Protein AF-A0A6J4FIB2-F1 (afdb_monomer)

Mean predicted aligned error: 15.85 Å

Sequence (136 aa):
MPYTTLPAAVLAVVLAAATTEQTTTPPDTAPPPTGRPMAETPDRQASYEREFYERQMQGRLAEWRTRIDGLA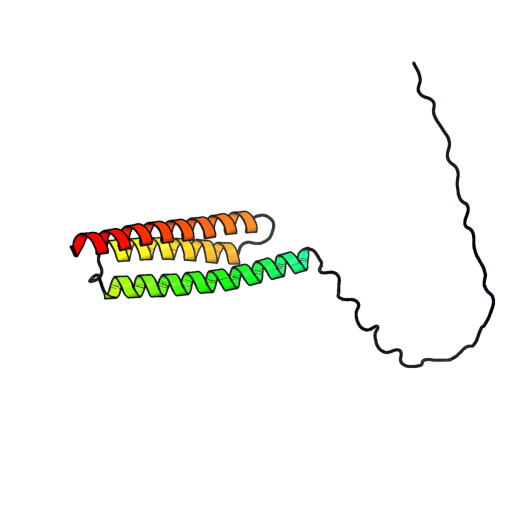ARAEGGEAAASLDRAWQTAKQNWEKLKQTVGPNYQTARTHTEAALDALRREWEQTARSETEDSR

Secondary structure (DSSP, 8-state):
-------------------------PPP-PPP---------HHHHHHHHHHHHHHHHHHHHHHHHHHHHHHHHHTTT-HHHHHHHHHHHHHHHHHHHHHH--GGGHHHHHHHHHHHHHHHHHHHHHHHHHHHHHT-

Foldseek 3Di:
DDDDDDDDDDDDDDDDDDDDDDDDDPDDDDDDPPDDPPPCDPVNVVVVVVVVVLVVLVVLLVVLVVVLVVCCVVVVNDPLSVVLVVLSVQLVVLSVVLVVDDDPCNVVSVVSSVVSSVVSVVSVVVVVVVVVVVVD

Radius of gyration: 31.3 Å; Cα contacts (8 Å, |Δi|>4): 46; chains: 1; bounding box: 78×52×80 Å

Structure (mmCIF, N/CA/C/O backbone):
data_AF-A0A6J4FIB2-F1
#
_entry.id   AF-A0A6J4FIB2-F1
#
loop_
_atom_site.group_PDB
_atom_site.id
_atom_site.type_symbol
_atom_site.label_atom_id
_atom_site.label_alt_id
_atom_site.label_comp_id
_atom_site.label_asym_id
_atom_site.label_entity_id
_atom_site.label_seq_id
_atom_site.pdbx_PDB_ins_code
_atom_site.Cartn_x
_atom_site.Cartn_y
_atom_site.Cartn_z
_atom_site.occupancy
_atom_site.B_iso_or_equiv
_atom_site.auth_seq_id
_atom_site.auth_comp_id
_atom_site.auth_asym_id
_atom_site.auth_atom_id
_atom_site.pdbx_PDB_model_num
ATOM 1 N N . MET A 1 1 ? 60.159 14.868 -23.712 1.00 40.47 1 MET A N 1
ATOM 2 C CA . MET A 1 1 ? 60.668 13.512 -23.993 1.00 40.47 1 MET A CA 1
ATOM 3 C C . MET A 1 1 ? 59.594 12.753 -24.758 1.00 40.47 1 MET A C 1
ATOM 5 O O . MET A 1 1 ? 58.443 12.836 -24.344 1.00 40.47 1 MET A O 1
ATOM 9 N N . PRO A 1 2 ? 59.941 12.142 -25.900 1.00 49.19 2 PRO A N 1
ATOM 10 C CA . PRO A 1 2 ? 59.000 11.544 -26.842 1.00 49.19 2 PRO A CA 1
ATOM 11 C C . PRO A 1 2 ? 58.693 10.093 -26.457 1.00 49.19 2 PRO A C 1
ATOM 13 O O . PRO A 1 2 ? 59.615 9.354 -26.124 1.00 49.19 2 PRO A O 1
ATOM 16 N N . TYR A 1 3 ? 57.431 9.669 -26.551 1.00 44.03 3 TYR A N 1
ATOM 17 C CA . TYR A 1 3 ? 57.126 8.246 -26.676 1.00 44.03 3 TYR A CA 1
ATOM 18 C C . TYR A 1 3 ? 56.616 7.950 -28.082 1.00 44.03 3 TYR A C 1
ATOM 20 O O . TYR A 1 3 ? 55.582 8.428 -28.537 1.00 44.03 3 TYR A O 1
ATOM 28 N N . THR A 1 4 ? 57.501 7.212 -28.735 1.00 47.25 4 THR A N 1
ATOM 29 C CA . THR A 1 4 ? 57.531 6.555 -30.028 1.00 47.25 4 THR A CA 1
ATOM 30 C C . THR A 1 4 ? 56.226 5.902 -30.480 1.00 47.25 4 THR A C 1
ATOM 32 O O . THR A 1 4 ? 55.459 5.335 -29.710 1.00 47.25 4 THR A O 1
ATOM 35 N N . THR A 1 5 ? 56.070 5.954 -31.795 1.00 48.78 5 THR A N 1
ATOM 36 C CA . THR A 1 5 ? 54.997 5.454 -32.650 1.00 48.78 5 THR A CA 1
ATOM 37 C C . THR A 1 5 ? 55.406 4.103 -33.286 1.00 48.78 5 THR A C 1
ATOM 39 O O . THR A 1 5 ? 56.567 3.965 -33.670 1.00 48.78 5 THR A O 1
ATOM 42 N N . LEU A 1 6 ? 54.416 3.201 -33.485 1.00 44.47 6 LEU A N 1
ATOM 43 C CA . LEU A 1 6 ? 54.321 2.021 -34.405 1.00 44.47 6 LEU A CA 1
ATOM 44 C C . LEU A 1 6 ? 55.032 0.687 -34.034 1.00 44.47 6 LEU A C 1
ATOM 46 O O . LEU A 1 6 ? 55.978 0.730 -33.253 1.00 44.47 6 LEU A O 1
ATOM 50 N N . PRO A 1 7 ? 54.645 -0.495 -34.610 1.00 49.44 7 PRO A N 1
ATOM 51 C CA . PRO A 1 7 ? 53.697 -0.759 -35.716 1.00 49.44 7 PRO A CA 1
ATOM 52 C C . PRO A 1 7 ? 52.663 -1.903 -35.508 1.00 49.44 7 PRO A C 1
ATOM 54 O O . PRO A 1 7 ? 52.670 -2.649 -34.534 1.00 49.44 7 PRO A O 1
ATOM 57 N N . ALA A 1 8 ? 51.786 -2.038 -36.509 1.00 50.75 8 ALA A N 1
ATOM 58 C CA . ALA A 1 8 ? 50.898 -3.166 -36.784 1.00 50.75 8 ALA A CA 1
ATOM 59 C C . ALA A 1 8 ? 51.636 -4.463 -37.194 1.00 50.75 8 ALA A C 1
ATOM 61 O O . ALA A 1 8 ? 52.624 -4.392 -37.919 1.00 50.75 8 ALA A O 1
ATOM 62 N N . ALA A 1 9 ? 51.089 -5.629 -36.824 1.00 43.38 9 ALA A N 1
ATOM 63 C CA . ALA A 1 9 ? 51.241 -6.934 -37.498 1.00 43.38 9 ALA A CA 1
ATOM 64 C C . ALA A 1 9 ? 50.201 -7.898 -36.877 1.00 43.38 9 ALA A C 1
ATOM 66 O O . ALA A 1 9 ? 50.238 -8.148 -35.679 1.00 43.38 9 ALA A O 1
ATOM 67 N N . VAL A 1 10 ? 49.080 -8.231 -37.525 1.00 39.75 10 VAL A N 1
ATOM 68 C CA . VAL A 1 10 ? 48.910 -9.204 -38.624 1.00 39.75 10 VAL A CA 1
ATOM 69 C C . VAL A 1 10 ? 49.296 -10.636 -38.216 1.00 39.75 10 VAL A C 1
ATOM 71 O O . VAL A 1 10 ? 50.463 -10.993 -38.197 1.00 39.75 10 VAL A O 1
ATOM 74 N N . LEU A 1 11 ? 48.242 -11.421 -37.950 1.00 42.38 11 LEU A N 1
ATOM 75 C CA . LEU A 1 11 ? 47.975 -12.788 -38.427 1.00 42.38 11 LEU A CA 1
ATOM 76 C C . LEU A 1 11 ? 49.019 -13.901 -38.194 1.00 42.38 11 LEU A C 1
ATOM 78 O O . LEU A 1 11 ? 50.071 -13.918 -38.820 1.00 42.38 11 LEU A O 1
ATOM 82 N N . ALA A 1 12 ? 48.606 -14.959 -37.487 1.00 43.00 12 ALA A N 1
ATOM 83 C CA . ALA A 1 12 ? 48.919 -16.334 -37.891 1.00 43.00 12 ALA A CA 1
ATOM 84 C C . ALA A 1 12 ? 47.897 -17.323 -37.307 1.00 43.00 12 ALA A C 1
ATOM 86 O O . ALA A 1 12 ? 47.901 -17.657 -36.125 1.00 43.00 12 ALA A O 1
ATOM 87 N N . VAL A 1 13 ? 47.008 -17.768 -38.192 1.00 46.06 13 VAL A N 1
ATOM 88 C CA . VAL A 1 13 ? 46.188 -18.974 -38.086 1.00 46.06 13 VAL A CA 1
ATOM 89 C C . VAL A 1 13 ? 47.112 -20.190 -38.016 1.00 46.06 13 VAL A C 1
ATOM 91 O O . VAL A 1 13 ? 47.997 -20.322 -38.858 1.00 46.06 13 VAL A O 1
ATOM 94 N N . VAL A 1 14 ? 46.864 -21.115 -37.088 1.00 43.78 14 VAL A N 1
ATOM 95 C CA . VAL A 1 14 ? 47.343 -22.496 -37.225 1.00 43.78 14 VAL A CA 1
ATOM 96 C C . VAL A 1 14 ? 46.129 -23.407 -37.303 1.00 43.78 14 VAL A C 1
ATOM 98 O O . VAL A 1 14 ? 45.490 -23.749 -36.312 1.00 43.78 14 VAL A O 1
ATOM 101 N N . LEU A 1 15 ? 45.813 -23.735 -38.554 1.00 43.12 15 LEU A N 1
ATOM 102 C CA . LEU A 1 15 ? 44.994 -24.855 -38.977 1.00 43.12 15 LEU A CA 1
ATOM 103 C C . LEU A 1 15 ? 45.692 -26.148 -38.530 1.00 43.12 15 LEU A C 1
ATOM 105 O O . LEU A 1 15 ? 46.821 -26.407 -38.945 1.00 43.12 15 LEU A O 1
ATOM 109 N N . ALA A 1 16 ? 45.009 -26.983 -37.753 1.00 40.28 16 ALA A N 1
ATOM 110 C CA . ALA A 1 16 ? 45.318 -28.406 -37.682 1.00 40.28 16 ALA A CA 1
ATOM 111 C C . ALA A 1 16 ? 44.225 -29.142 -38.460 1.00 40.28 16 ALA A C 1
ATOM 113 O O . ALA A 1 16 ? 43.093 -29.282 -38.001 1.00 40.28 16 ALA A O 1
ATOM 114 N N . ALA A 1 17 ? 44.570 -29.527 -39.686 1.00 44.47 17 ALA A N 1
ATOM 115 C CA . ALA A 1 17 ? 43.763 -30.387 -40.529 1.00 44.47 17 ALA A CA 1
ATOM 116 C C . ALA A 1 17 ? 43.772 -31.815 -39.966 1.00 44.47 17 ALA A C 1
ATOM 118 O O . ALA A 1 17 ? 44.837 -32.379 -39.722 1.00 44.47 17 ALA A O 1
ATOM 119 N N . ALA A 1 18 ? 42.589 -32.406 -39.822 1.00 43.28 18 ALA A N 1
ATOM 120 C CA . ALA A 1 18 ? 42.417 -33.848 -39.847 1.00 43.28 18 ALA A CA 1
ATOM 121 C C . ALA A 1 18 ? 41.362 -34.172 -40.911 1.00 43.28 18 ALA A C 1
ATOM 123 O O . ALA A 1 18 ? 40.345 -33.495 -41.046 1.00 43.28 18 ALA A O 1
ATOM 124 N N . THR A 1 19 ? 41.723 -35.144 -41.729 1.00 46.00 19 THR A N 1
ATOM 125 C CA . THR A 1 19 ? 41.300 -35.380 -43.106 1.00 46.00 19 THR A CA 1
ATOM 126 C C . THR A 1 19 ? 40.039 -36.242 -43.194 1.00 46.00 19 THR A C 1
ATOM 128 O O . THR A 1 19 ? 39.906 -37.173 -42.408 1.00 46.00 19 THR A O 1
ATOM 131 N N . THR A 1 20 ? 39.224 -35.976 -44.234 1.00 49.44 20 THR A N 1
ATOM 132 C CA . THR A 1 20 ? 38.170 -36.824 -44.862 1.00 49.44 20 THR A CA 1
ATOM 133 C C . THR A 1 20 ? 36.978 -37.203 -43.964 1.00 49.44 20 THR A C 1
ATOM 135 O O . THR A 1 20 ? 37.145 -37.511 -42.801 1.00 49.44 20 THR A O 1
ATOM 138 N N . GLU A 1 21 ? 35.718 -37.146 -44.399 1.00 40.91 21 GLU A N 1
ATOM 139 C CA . GLU A 1 21 ? 35.148 -37.778 -45.593 1.00 40.91 21 GLU A CA 1
ATOM 140 C C . GLU A 1 21 ? 33.933 -36.989 -46.125 1.00 40.91 21 GLU A C 1
ATOM 142 O O . GLU A 1 21 ? 33.086 -36.518 -45.367 1.00 40.91 21 GLU A O 1
ATOM 147 N N . GLN A 1 22 ? 33.824 -36.865 -47.452 1.00 46.88 22 GLN A N 1
ATOM 148 C CA . GLN A 1 22 ? 32.554 -36.540 -48.101 1.00 46.88 22 GLN A CA 1
ATOM 149 C C . GLN A 1 22 ? 31.685 -37.802 -48.121 1.00 46.88 22 GLN A C 1
ATOM 151 O O . GLN A 1 22 ? 32.059 -38.802 -48.724 1.00 46.88 22 GLN A O 1
ATOM 156 N N . THR A 1 23 ? 30.499 -37.737 -47.523 1.00 36.72 23 THR A N 1
ATOM 157 C CA . THR A 1 23 ? 29.352 -38.568 -47.908 1.00 36.72 23 THR A CA 1
ATOM 158 C C . THR A 1 23 ? 28.138 -37.651 -48.002 1.00 36.72 23 THR A C 1
ATOM 160 O O . THR A 1 23 ? 27.740 -37.008 -47.035 1.00 36.72 23 THR A O 1
ATOM 163 N N . THR A 1 24 ? 27.599 -37.540 -49.212 1.00 49.88 24 THR A N 1
ATOM 164 C CA . THR A 1 24 ? 26.324 -36.893 -49.519 1.00 49.88 24 THR A CA 1
ATOM 165 C C . THR A 1 24 ? 25.175 -37.790 -49.054 1.00 49.88 24 THR A C 1
ATOM 167 O O . THR A 1 24 ? 25.060 -38.915 -49.536 1.00 49.88 24 THR A O 1
ATOM 170 N N . THR A 1 25 ? 24.285 -37.265 -48.205 1.00 46.81 25 THR A N 1
ATOM 171 C CA . THR A 1 25 ? 22.983 -37.875 -47.869 1.00 46.81 25 THR A CA 1
ATOM 172 C C . THR A 1 25 ? 21.908 -36.770 -47.764 1.00 46.81 25 THR A C 1
ATOM 174 O O . THR A 1 25 ? 22.175 -35.753 -47.123 1.00 46.81 25 THR A O 1
ATOM 177 N N . PRO A 1 26 ? 20.718 -36.900 -48.396 1.00 48.78 26 PRO A N 1
ATOM 178 C CA . PRO A 1 26 ? 19.571 -35.991 -48.215 1.00 48.78 26 PRO A CA 1
ATOM 179 C C . PRO A 1 26 ? 18.781 -36.321 -46.914 1.00 48.78 26 PRO A C 1
ATOM 181 O O . PRO A 1 26 ? 19.144 -37.272 -46.224 1.00 48.78 26 PRO A O 1
ATOM 184 N N . PRO A 1 27 ? 17.779 -35.508 -46.509 1.00 49.69 27 PRO A N 1
ATOM 185 C CA . PRO A 1 27 ? 17.607 -35.035 -45.137 1.00 49.69 27 PRO A CA 1
ATOM 186 C C . PRO A 1 27 ? 17.058 -36.108 -44.196 1.00 49.69 27 PRO A C 1
ATOM 188 O O . PRO A 1 27 ? 15.933 -36.576 -44.359 1.00 49.69 27 PRO A O 1
ATOM 191 N N . ASP A 1 28 ? 17.825 -36.424 -43.157 1.00 43.88 28 ASP A N 1
ATOM 192 C CA . ASP A 1 28 ? 17.287 -37.057 -41.960 1.00 43.88 28 ASP A CA 1
ATOM 193 C C . ASP A 1 28 ? 16.783 -35.952 -41.024 1.00 43.88 28 ASP A C 1
ATOM 195 O O . ASP A 1 28 ? 17.396 -34.887 -40.894 1.00 43.88 28 ASP A O 1
ATOM 199 N N . THR A 1 29 ? 15.607 -36.166 -40.446 1.00 55.88 29 THR A N 1
ATOM 200 C CA . THR A 1 29 ? 14.901 -35.187 -39.619 1.00 55.88 29 THR A CA 1
ATOM 201 C C . THR A 1 29 ? 15.681 -34.992 -38.326 1.00 55.88 29 THR A C 1
ATOM 203 O O . THR A 1 29 ? 15.450 -35.682 -37.338 1.00 55.88 29 THR A O 1
ATOM 206 N N . ALA A 1 30 ? 16.620 -34.045 -38.331 1.00 47.16 30 ALA A N 1
ATOM 207 C CA . ALA A 1 30 ? 17.276 -33.611 -37.113 1.00 47.16 30 ALA A CA 1
ATOM 208 C C . ALA A 1 30 ? 16.187 -33.087 -36.158 1.00 47.16 30 ALA A C 1
ATOM 210 O O . ALA A 1 30 ? 15.464 -32.151 -36.525 1.00 47.16 30 ALA A O 1
ATOM 211 N N . PRO A 1 31 ? 16.023 -33.664 -34.952 1.00 57.06 31 PRO A N 1
ATOM 212 C CA . PRO A 1 31 ? 15.167 -33.060 -33.944 1.00 57.06 31 PRO A CA 1
ATOM 213 C C . PRO A 1 31 ? 15.654 -31.622 -33.705 1.00 57.06 31 PRO A C 1
ATOM 215 O O . PRO A 1 31 ? 16.867 -31.380 -33.764 1.00 57.06 31 PRO A O 1
ATOM 218 N N . PRO A 1 32 ? 14.749 -30.650 -33.467 1.00 55.38 32 PRO A N 1
ATOM 219 C CA . PRO A 1 32 ? 15.172 -29.293 -33.150 1.00 55.38 32 PRO A CA 1
ATOM 220 C C . PRO A 1 32 ? 16.180 -29.375 -32.001 1.00 55.38 32 PRO A C 1
ATOM 222 O O . PRO A 1 32 ? 15.962 -30.172 -31.082 1.00 55.38 32 PRO A O 1
ATOM 225 N N . PRO A 1 33 ? 17.293 -28.620 -32.055 1.00 51.88 33 PRO A N 1
ATOM 226 C CA . PRO A 1 33 ? 18.304 -28.678 -31.015 1.00 51.88 33 PRO A CA 1
ATOM 227 C C . PRO A 1 33 ? 17.595 -28.459 -29.686 1.00 51.88 33 PRO A C 1
ATOM 229 O O . PRO A 1 33 ? 17.005 -27.397 -29.483 1.00 51.88 33 PRO A O 1
ATOM 232 N N . THR A 1 34 ? 17.603 -29.488 -28.831 1.00 52.72 34 THR A N 1
ATOM 233 C CA . THR A 1 34 ? 17.107 -29.425 -27.459 1.00 52.72 34 THR A CA 1
ATOM 234 C C . THR A 1 34 ? 17.647 -28.139 -26.873 1.00 52.72 34 THR A C 1
ATOM 236 O O . THR A 1 34 ? 18.864 -27.982 -26.734 1.00 52.72 34 THR A O 1
ATOM 239 N N . GLY A 1 35 ? 16.740 -27.176 -26.698 1.00 48.12 35 GLY A N 1
ATOM 240 C CA . GLY A 1 35 ? 17.096 -25.786 -26.497 1.00 48.12 35 GLY A CA 1
ATOM 241 C C . GLY A 1 35 ? 18.104 -25.689 -25.369 1.00 48.12 35 GLY A C 1
ATOM 242 O O . GLY A 1 35 ? 17.819 -26.091 -24.241 1.00 48.12 35 GLY A O 1
ATOM 243 N N . ARG A 1 36 ? 19.286 -25.139 -25.669 1.00 50.69 36 ARG A N 1
ATOM 244 C CA . ARG A 1 36 ? 20.110 -24.513 -24.631 1.00 50.69 36 ARG A CA 1
ATOM 245 C C . ARG A 1 36 ? 19.157 -23.648 -23.799 1.00 50.69 36 ARG A C 1
ATOM 247 O O . ARG A 1 36 ? 18.324 -22.984 -24.426 1.00 50.69 36 ARG A O 1
ATOM 254 N N . PRO A 1 37 ? 19.228 -23.650 -22.454 1.00 55.00 37 PRO A N 1
ATOM 255 C CA . PRO A 1 37 ? 18.405 -22.739 -21.669 1.00 55.00 37 PRO A CA 1
ATOM 256 C C . PRO A 1 37 ? 18.642 -21.352 -22.256 1.00 55.00 37 PRO A C 1
ATOM 258 O O . PRO A 1 37 ? 19.788 -20.904 -22.318 1.00 55.00 37 PRO A O 1
ATOM 261 N N . MET A 1 38 ? 17.596 -20.756 -22.838 1.00 52.19 38 MET A N 1
ATOM 262 C CA . MET A 1 38 ? 17.668 -19.408 -23.392 1.00 52.19 38 MET A CA 1
ATOM 263 C C . MET A 1 38 ? 18.292 -18.559 -22.295 1.00 52.19 38 MET A C 1
ATOM 265 O O . MET A 1 38 ? 17.694 -18.450 -21.226 1.00 52.19 38 MET A O 1
ATOM 269 N N . ALA A 1 39 ? 19.501 -18.043 -22.529 1.00 57.25 39 ALA A N 1
ATOM 270 C CA . ALA A 1 39 ? 20.138 -17.131 -21.597 1.00 57.25 39 ALA A CA 1
ATOM 271 C C . ALA A 1 39 ? 19.111 -16.040 -21.289 1.00 57.25 39 ALA A C 1
ATOM 273 O O . ALA A 1 39 ? 18.599 -15.400 -22.212 1.00 57.25 39 ALA A O 1
ATOM 274 N N . GLU A 1 40 ? 18.716 -15.939 -20.023 1.00 57.00 40 GLU A N 1
ATOM 275 C CA . GLU A 1 40 ? 17.706 -14.992 -19.581 1.00 57.00 40 GLU A CA 1
ATOM 276 C C . GLU A 1 40 ? 18.194 -13.596 -19.969 1.00 57.00 40 GLU A C 1
ATOM 278 O O . GLU A 1 40 ? 19.250 -13.142 -19.529 1.00 57.00 40 GLU A O 1
ATOM 283 N N . THR A 1 41 ? 17.504 -12.962 -20.915 1.00 60.72 41 THR A N 1
ATOM 284 C CA . THR A 1 41 ? 17.882 -11.625 -21.359 1.00 60.72 41 THR A CA 1
ATOM 285 C C . THR A 1 41 ? 17.496 -10.629 -20.260 1.00 60.72 41 THR A C 1
ATOM 287 O O . THR A 1 41 ? 16.466 -10.825 -19.611 1.00 60.72 41 THR A O 1
ATOM 290 N N . PRO A 1 42 ? 18.257 -9.537 -20.054 1.00 65.62 42 PRO A N 1
ATOM 291 C CA . PRO A 1 42 ? 17.964 -8.541 -19.014 1.00 65.62 42 PRO A CA 1
ATOM 292 C C . PRO A 1 42 ? 16.526 -8.000 -19.070 1.00 65.62 42 PRO A C 1
ATOM 294 O O . PRO A 1 42 ? 15.913 -7.726 -18.045 1.00 65.62 42 PRO A O 1
ATOM 297 N N . ASP A 1 43 ? 15.968 -7.903 -20.278 1.00 65.19 43 ASP A N 1
ATOM 298 C CA . ASP A 1 43 ? 14.591 -7.470 -20.533 1.00 65.19 43 ASP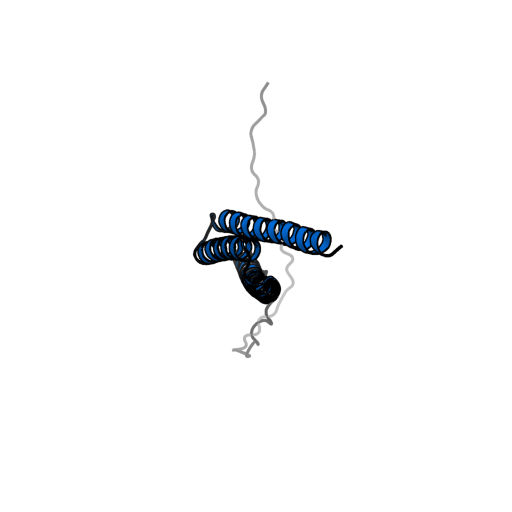 A CA 1
ATOM 299 C C . ASP A 1 43 ? 13.541 -8.480 -20.020 1.00 65.19 43 ASP A C 1
ATOM 301 O O . ASP A 1 43 ? 12.519 -8.111 -19.434 1.00 65.19 43 ASP A O 1
ATOM 305 N N . ARG A 1 44 ? 13.834 -9.782 -20.149 1.00 64.75 44 ARG A N 1
ATOM 306 C CA . ARG A 1 44 ? 12.991 -10.866 -19.628 1.00 64.75 44 ARG A CA 1
ATOM 307 C C . ARG A 1 44 ? 13.045 -10.928 -18.104 1.00 64.75 44 ARG A C 1
ATOM 309 O O . ARG A 1 44 ? 12.010 -11.117 -17.470 1.00 64.75 44 ARG A O 1
ATOM 316 N N . GLN A 1 45 ? 14.228 -10.718 -17.531 1.00 65.62 45 GLN A N 1
ATOM 317 C CA . GLN A 1 45 ? 14.421 -10.666 -16.084 1.00 65.62 45 GLN A CA 1
ATOM 318 C C . GLN A 1 45 ? 13.669 -9.476 -15.467 1.00 65.62 45 GLN A C 1
ATOM 320 O O . GLN A 1 45 ? 12.890 -9.665 -14.536 1.00 65.62 45 GLN A O 1
ATOM 325 N N . ALA A 1 46 ? 13.792 -8.280 -16.055 1.00 72.00 46 ALA A N 1
ATOM 326 C CA . ALA A 1 46 ? 13.056 -7.090 -15.621 1.00 72.00 46 ALA A CA 1
ATOM 327 C C . ALA A 1 46 ? 11.528 -7.269 -15.720 1.00 72.00 46 ALA A C 1
ATOM 329 O O . ALA A 1 46 ? 10.780 -6.790 -14.864 1.00 72.00 46 ALA A O 1
ATOM 330 N N . SER A 1 47 ? 11.057 -7.995 -16.739 1.00 76.00 47 SER A N 1
ATOM 331 C CA . SER A 1 47 ? 9.641 -8.345 -16.889 1.00 76.00 47 SER A CA 1
ATOM 332 C C . SER A 1 47 ? 9.164 -9.280 -15.774 1.00 76.00 47 SER A C 1
ATOM 334 O O . SER A 1 47 ? 8.129 -9.023 -15.161 1.00 76.00 47 SER A O 1
ATOM 336 N N . TYR A 1 48 ? 9.943 -10.313 -15.443 1.00 81.19 48 TYR A N 1
ATOM 337 C CA . TYR A 1 48 ? 9.610 -11.242 -14.363 1.00 81.19 48 TYR A CA 1
ATOM 338 C C . TYR A 1 48 ? 9.626 -10.568 -12.983 1.00 81.19 48 TYR A C 1
ATOM 340 O O . TYR A 1 48 ? 8.706 -10.755 -12.186 1.00 81.19 48 TYR A O 1
ATOM 348 N N . GLU A 1 49 ? 10.643 -9.750 -12.697 1.00 82.38 49 GLU A N 1
ATOM 349 C CA . GLU A 1 49 ? 10.735 -8.986 -11.447 1.00 82.38 49 GLU A CA 1
ATOM 350 C C . GLU A 1 49 ? 9.544 -8.044 -11.275 1.00 82.38 49 GLU A C 1
ATOM 352 O O . GLU A 1 49 ? 8.993 -7.926 -10.176 1.00 82.38 49 GLU A O 1
ATOM 357 N N . ARG A 1 50 ? 9.116 -7.411 -12.372 1.00 83.69 50 ARG A N 1
ATOM 358 C CA . ARG A 1 50 ? 7.901 -6.607 -12.404 1.00 83.69 50 ARG A CA 1
ATOM 359 C C . ARG A 1 50 ? 6.683 -7.462 -12.075 1.00 83.69 50 ARG A C 1
ATOM 361 O O . ARG A 1 50 ? 6.040 -7.194 -11.070 1.00 83.69 50 ARG A O 1
ATOM 368 N N . GLU A 1 51 ? 6.387 -8.508 -12.841 1.00 85.81 51 GLU A N 1
ATOM 369 C CA . GLU A 1 51 ? 5.209 -9.365 -12.616 1.00 85.81 51 GLU A CA 1
ATOM 370 C C . GLU A 1 51 ? 5.159 -9.970 -11.205 1.00 85.81 51 GLU A C 1
ATOM 372 O O . GLU A 1 51 ? 4.086 -10.122 -10.609 1.00 85.81 51 GLU A O 1
ATOM 377 N N . PHE A 1 52 ? 6.317 -10.336 -10.657 1.00 88.00 52 PHE A N 1
ATOM 378 C CA . PHE A 1 52 ? 6.432 -10.829 -9.292 1.00 88.00 52 PHE A CA 1
ATOM 379 C C . PHE A 1 52 ? 6.074 -9.744 -8.273 1.00 88.00 52 PHE A C 1
ATOM 381 O O . PHE A 1 52 ? 5.245 -9.976 -7.388 1.00 88.00 52 PHE A O 1
ATOM 388 N N . TYR A 1 53 ? 6.652 -8.549 -8.420 1.00 87.44 53 TYR A N 1
ATOM 389 C CA . TYR A 1 53 ? 6.334 -7.402 -7.576 1.00 87.44 53 TYR A CA 1
ATOM 390 C C . TYR A 1 53 ? 4.847 -7.033 -7.667 1.00 87.44 53 TYR A C 1
ATOM 392 O O . TYR A 1 53 ? 4.205 -6.792 -6.645 1.00 87.44 53 TYR A O 1
ATOM 400 N N . GLU A 1 54 ? 4.278 -7.044 -8.874 1.00 88.62 54 GLU A N 1
ATOM 401 C CA . GLU A 1 54 ? 2.876 -6.718 -9.114 1.00 88.62 54 GLU A CA 1
ATOM 402 C C . GLU A 1 54 ? 1.930 -7.677 -8.369 1.00 88.62 54 GLU A C 1
ATOM 404 O O . GLU A 1 54 ? 1.032 -7.238 -7.640 1.00 88.62 54 GLU A O 1
ATOM 409 N N . ARG A 1 55 ? 2.185 -8.990 -8.457 1.00 89.50 55 ARG A N 1
ATOM 410 C CA . ARG A 1 55 ? 1.432 -10.007 -7.701 1.00 89.50 55 ARG A CA 1
ATOM 411 C C . ARG A 1 55 ? 1.594 -9.849 -6.193 1.00 89.50 55 ARG A C 1
ATOM 413 O O . ARG A 1 55 ? 0.609 -9.929 -5.457 1.00 89.50 55 ARG A O 1
ATOM 420 N N . GLN A 1 56 ? 2.819 -9.611 -5.728 1.00 91.38 56 GLN A N 1
ATOM 421 C CA . GLN A 1 56 ? 3.090 -9.412 -4.307 1.00 91.38 56 GLN A CA 1
ATOM 422 C C . GLN A 1 56 ? 2.330 -8.192 -3.767 1.00 91.38 56 GLN A C 1
ATOM 424 O O . GLN A 1 56 ? 1.698 -8.271 -2.712 1.00 91.38 56 GLN A O 1
ATOM 429 N N . MET A 1 57 ? 2.350 -7.075 -4.495 1.00 89.75 57 MET A N 1
ATOM 430 C CA . MET A 1 57 ? 1.667 -5.847 -4.095 1.00 89.75 57 MET A CA 1
ATOM 431 C C . MET A 1 57 ? 0.156 -5.994 -4.043 1.00 89.75 57 MET A C 1
ATOM 433 O O . MET A 1 57 ? -0.468 -5.529 -3.088 1.00 89.75 57 MET A O 1
ATOM 437 N N . GLN A 1 58 ? -0.428 -6.677 -5.025 1.00 91.44 58 GLN A N 1
ATOM 438 C CA . GLN A 1 58 ? -1.854 -6.971 -5.019 1.00 91.44 58 GLN A CA 1
ATOM 439 C C . GLN A 1 58 ? -2.254 -7.773 -3.771 1.00 91.44 58 GLN A C 1
ATOM 441 O O . GLN A 1 58 ? -3.231 -7.423 -3.107 1.00 91.44 58 GLN A O 1
ATOM 446 N N . GLY A 1 59 ? -1.465 -8.792 -3.407 1.00 91.94 59 GLY A N 1
ATOM 447 C CA . GLY A 1 59 ? -1.674 -9.564 -2.180 1.00 91.94 59 GLY A CA 1
ATOM 448 C C . GLY A 1 59 ? -1.592 -8.699 -0.920 1.00 91.94 59 GLY A C 1
ATOM 449 O O . GLY A 1 59 ? -2.489 -8.743 -0.079 1.00 91.94 59 GLY A O 1
ATOM 450 N N . ARG A 1 60 ? -0.570 -7.839 -0.819 1.00 92.69 60 ARG A N 1
ATOM 451 C CA . ARG A 1 60 ? -0.395 -6.932 0.329 1.00 92.69 60 ARG A CA 1
ATOM 452 C C . ARG A 1 60 ? -1.551 -5.943 0.471 1.00 92.69 60 ARG A C 1
ATOM 454 O O . ARG A 1 60 ? -2.016 -5.723 1.583 1.00 92.69 60 ARG A O 1
ATOM 461 N N . LEU A 1 61 ? -2.030 -5.350 -0.625 1.00 92.94 61 LEU A N 1
ATOM 462 C CA . LEU A 1 61 ? -3.155 -4.408 -0.582 1.00 92.94 61 LEU A CA 1
ATOM 463 C C . LEU A 1 61 ? -4.465 -5.084 -0.164 1.00 92.94 61 LEU A C 1
ATOM 465 O O . LEU A 1 61 ? -5.238 -4.476 0.578 1.00 92.94 61 LEU A O 1
ATOM 469 N N . ALA A 1 62 ? -4.707 -6.320 -0.608 1.00 93.62 62 ALA A N 1
ATOM 470 C CA . ALA A 1 62 ? -5.877 -7.099 -0.203 1.00 93.62 62 ALA A CA 1
ATOM 471 C C . ALA A 1 62 ? -5.820 -7.489 1.285 1.00 93.62 62 ALA A C 1
ATOM 473 O O . ALA A 1 62 ? -6.812 -7.363 2.008 1.00 93.62 62 ALA A O 1
ATOM 474 N N . GLU A 1 63 ? -4.643 -7.899 1.761 1.00 93.31 63 GLU A N 1
ATOM 475 C CA . GLU A 1 63 ? -4.419 -8.196 3.176 1.00 93.31 63 GLU A CA 1
ATOM 476 C C . GLU A 1 63 ? -4.643 -6.952 4.044 1.00 93.31 63 GLU A C 1
ATOM 478 O O . GLU A 1 63 ? -5.387 -7.002 5.024 1.00 93.31 63 GLU A O 1
ATOM 483 N N . TRP A 1 64 ? -4.069 -5.811 3.650 1.00 93.00 64 TRP A N 1
ATOM 484 C CA . TRP A 1 64 ? -4.276 -4.540 4.341 1.00 93.00 64 TRP A CA 1
ATOM 485 C C . TRP A 1 64 ? -5.742 -4.136 4.392 1.00 93.00 64 TRP A C 1
ATOM 487 O O . TRP A 1 64 ? -6.214 -3.726 5.450 1.00 93.00 64 TRP A O 1
ATOM 497 N N . ARG A 1 65 ? -6.480 -4.303 3.290 1.00 93.75 65 ARG A N 1
ATOM 498 C CA . ARG A 1 65 ? -7.911 -4.001 3.269 1.00 93.75 65 ARG A CA 1
ATOM 499 C C . ARG A 1 65 ? -8.670 -4.825 4.308 1.00 93.75 65 AR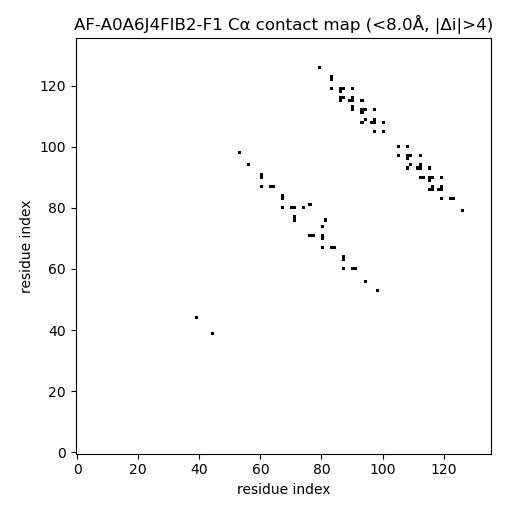G A C 1
ATOM 501 O O . ARG A 1 65 ? -9.413 -4.262 5.101 1.00 93.75 65 ARG A O 1
ATOM 508 N N . THR A 1 66 ? -8.392 -6.126 4.365 1.00 92.75 66 THR A N 1
ATOM 509 C CA . THR A 1 66 ? -9.011 -7.043 5.334 1.00 92.75 66 THR A CA 1
ATOM 510 C C . THR A 1 66 ? -8.707 -6.643 6.780 1.00 92.75 66 THR A C 1
ATOM 512 O O . THR A 1 66 ? -9.587 -6.694 7.637 1.00 92.75 66 THR A O 1
ATOM 515 N N . ARG A 1 67 ? -7.470 -6.217 7.070 1.00 89.44 67 ARG A N 1
ATOM 516 C CA . ARG A 1 67 ? -7.086 -5.737 8.408 1.00 89.44 67 ARG A CA 1
ATOM 517 C C . ARG A 1 67 ? -7.866 -4.484 8.804 1.00 89.44 67 ARG A C 1
ATOM 519 O O . ARG A 1 67 ? -8.386 -4.432 9.914 1.00 89.44 67 ARG A O 1
ATOM 526 N N . ILE A 1 68 ? -7.978 -3.518 7.893 1.00 88.94 68 ILE A N 1
ATOM 527 C CA . ILE A 1 68 ? -8.710 -2.263 8.117 1.00 88.94 68 ILE A CA 1
ATOM 528 C C . ILE A 1 68 ? -10.202 -2.533 8.314 1.00 88.94 68 ILE A C 1
ATOM 530 O O . ILE A 1 68 ? -10.774 -2.022 9.270 1.00 88.94 68 ILE A O 1
ATOM 534 N N . ASP A 1 69 ? -10.816 -3.381 7.482 1.00 88.44 69 ASP A N 1
ATOM 535 C CA . ASP A 1 69 ? -12.215 -3.800 7.652 1.00 88.44 69 ASP A CA 1
ATOM 536 C C . ASP A 1 69 ? -12.436 -4.475 9.016 1.00 88.44 69 ASP A C 1
ATOM 538 O O . ASP A 1 69 ? -13.409 -4.186 9.713 1.00 88.44 69 ASP A O 1
ATOM 542 N N . GLY A 1 70 ? -11.504 -5.335 9.438 1.00 85.75 70 GLY A N 1
ATOM 543 C CA . GLY A 1 70 ? -11.552 -5.984 10.746 1.00 85.75 70 GLY A CA 1
ATOM 544 C 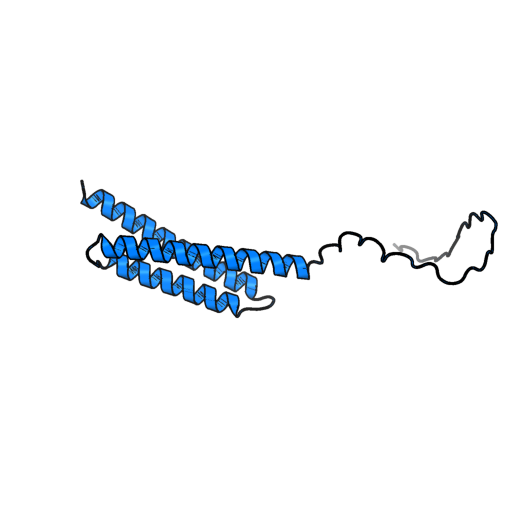C . GLY A 1 70 ? -11.433 -5.008 11.919 1.00 85.75 70 GLY A C 1
ATOM 545 O O . GLY A 1 70 ? -12.066 -5.227 12.948 1.00 85.75 70 GLY A O 1
ATOM 546 N N . LEU A 1 71 ? -10.649 -3.937 11.777 1.00 82.69 71 LEU A N 1
ATOM 547 C CA . LEU A 1 71 ? -10.538 -2.881 12.786 1.00 82.69 71 LEU A CA 1
ATOM 548 C C . LEU A 1 71 ? -11.788 -2.001 12.804 1.00 82.69 71 LEU A C 1
ATOM 550 O O . LEU A 1 71 ? -12.351 -1.776 13.867 1.00 82.69 71 LEU A O 1
ATOM 554 N N . ALA A 1 72 ? -12.291 -1.590 11.639 1.00 83.00 72 ALA A N 1
ATOM 555 C CA . ALA A 1 72 ? -13.525 -0.816 11.522 1.00 83.00 72 ALA A CA 1
ATOM 556 C C . ALA A 1 72 ? -14.733 -1.542 12.142 1.00 83.00 72 ALA A C 1
ATOM 558 O O . ALA A 1 72 ? -15.563 -0.908 12.791 1.00 83.00 72 ALA A O 1
ATOM 559 N N . ALA A 1 73 ? -14.802 -2.868 11.983 1.00 83.00 73 ALA A N 1
ATOM 560 C CA . ALA A 1 73 ? -15.848 -3.700 12.569 1.00 83.00 73 ALA A CA 1
ATOM 561 C C . ALA A 1 73 ? -15.742 -3.848 14.099 1.00 83.00 73 ALA A C 1
ATOM 563 O O . ALA A 1 73 ? -16.754 -4.094 14.749 1.00 83.00 73 ALA A O 1
ATOM 564 N N . ARG A 1 74 ? -14.536 -3.730 14.675 1.00 76.31 74 ARG A N 1
ATOM 565 C CA . ARG A 1 74 ? -14.297 -3.850 16.127 1.00 76.31 74 ARG A CA 1
ATOM 566 C C . ARG A 1 74 ? -14.368 -2.512 16.855 1.00 76.31 74 ARG A C 1
ATOM 568 O O . ARG A 1 74 ? -14.859 -2.469 17.973 1.00 76.31 74 ARG A O 1
ATOM 575 N N . ALA A 1 75 ? -13.888 -1.446 16.224 1.00 61.34 75 ALA A N 1
ATOM 576 C CA . ALA A 1 75 ? -13.689 -0.135 16.835 1.00 61.34 75 ALA A CA 1
ATOM 577 C C . ALA A 1 75 ? -14.877 0.832 16.635 1.00 61.34 75 ALA A C 1
ATOM 579 O O . ALA A 1 75 ? -14.660 2.041 16.591 1.00 61.34 75 ALA A O 1
ATOM 580 N N . GLU A 1 76 ? -16.103 0.323 16.429 1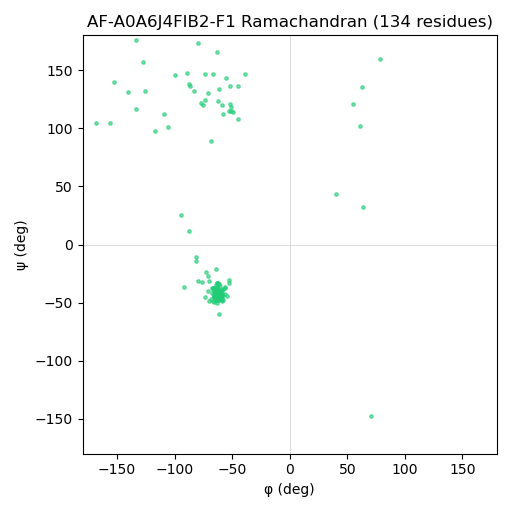.00 56.72 76 GLU A N 1
ATOM 581 C CA . GLU A 1 76 ? -17.317 1.117 16.130 1.00 56.72 76 GLU A CA 1
ATOM 582 C C . GLU A 1 76 ? -17.070 2.294 15.154 1.00 56.72 76 GLU A C 1
ATOM 584 O O . GLU A 1 76 ? -17.542 3.409 15.356 1.00 56.72 76 GLU A O 1
ATOM 589 N N . GLY A 1 77 ? -16.301 2.071 14.079 1.00 56.22 77 GLY A N 1
ATOM 590 C CA . GLY A 1 77 ? -16.102 3.080 13.030 1.00 56.22 77 GLY A CA 1
ATOM 591 C C . GLY A 1 77 ? -15.396 4.377 13.461 1.00 56.22 77 GLY A C 1
ATOM 592 O O . GLY A 1 77 ? -15.688 5.434 12.903 1.00 56.22 77 GLY A O 1
ATOM 593 N N . GLY A 1 78 ? -14.473 4.321 14.427 1.00 70.56 78 GLY A N 1
ATOM 594 C CA . GLY A 1 78 ? -13.720 5.494 14.888 1.00 70.56 78 GLY A CA 1
ATOM 595 C C . GLY A 1 78 ? -12.801 6.161 13.843 1.00 70.56 78 GLY A C 1
ATOM 596 O 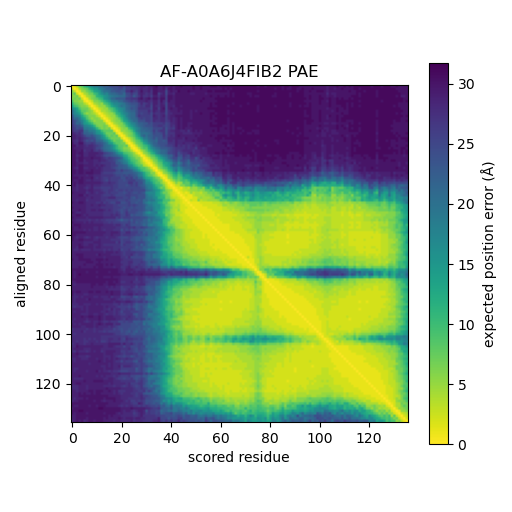O . GLY A 1 78 ? -12.442 5.586 12.811 1.00 70.56 78 GLY A O 1
ATOM 597 N N . GLU A 1 79 ? -12.355 7.385 14.157 1.00 79.69 79 GLU A N 1
ATOM 598 C CA . GLU A 1 79 ? -11.476 8.238 13.329 1.00 79.69 79 GLU A CA 1
ATOM 599 C C . GLU A 1 79 ? -10.188 7.527 12.867 1.00 79.69 79 GLU A C 1
ATOM 601 O O . GLU A 1 79 ? -9.705 7.760 11.755 1.00 79.69 79 GLU A O 1
ATOM 606 N N . ALA A 1 80 ? -9.680 6.587 13.671 1.00 80.81 80 ALA A N 1
ATOM 607 C CA . ALA A 1 80 ? -8.515 5.771 13.342 1.00 80.81 80 ALA A CA 1
ATOM 608 C C . ALA A 1 80 ? -8.747 4.856 12.126 1.00 80.81 80 ALA A C 1
ATOM 610 O O . ALA A 1 80 ? -7.910 4.807 11.224 1.00 80.81 80 ALA A O 1
ATOM 611 N N . ALA A 1 81 ? -9.907 4.193 12.037 1.00 84.56 81 ALA A N 1
ATOM 612 C CA . ALA A 1 81 ? -10.257 3.376 10.875 1.00 84.56 81 ALA A CA 1
ATOM 613 C C . ALA A 1 81 ? -10.370 4.237 9.604 1.00 84.56 81 ALA A C 1
ATOM 615 O O . ALA A 1 81 ? -9.919 3.831 8.533 1.00 84.56 81 ALA A O 1
ATOM 616 N N . ALA A 1 82 ? -10.899 5.460 9.731 1.00 86.94 82 ALA A N 1
ATOM 617 C CA . ALA A 1 82 ? -10.996 6.411 8.625 1.00 86.94 82 ALA A CA 1
ATOM 618 C C . ALA A 1 82 ? -9.631 6.981 8.186 1.00 86.94 82 ALA A C 1
ATOM 620 O O . ALA A 1 82 ? -9.458 7.301 7.007 1.00 86.94 82 ALA A O 1
ATOM 621 N N . SER A 1 83 ? -8.664 7.137 9.100 1.00 88.06 83 SER A N 1
ATOM 622 C CA . SER A 1 83 ? -7.278 7.495 8.743 1.00 88.06 83 SER A CA 1
ATOM 623 C C . SER A 1 83 ? -6.608 6.362 7.970 1.00 88.06 83 SER A C 1
ATOM 625 O O . SER A 1 83 ? -6.090 6.576 6.873 1.00 88.06 83 SER A O 1
ATOM 627 N N . LEU A 1 84 ? -6.721 5.133 8.481 1.00 90.19 84 LEU A N 1
ATOM 628 C CA . LEU A 1 84 ? -6.149 3.945 7.851 1.00 90.19 84 LEU A CA 1
ATOM 629 C C . LEU A 1 84 ? -6.749 3.669 6.468 1.00 90.19 84 LEU A C 1
ATOM 631 O O . LEU A 1 84 ? -6.015 3.316 5.545 1.00 90.19 84 LEU A O 1
ATOM 635 N N . ASP A 1 85 ? -8.057 3.879 6.288 1.00 91.44 85 ASP A N 1
ATOM 636 C CA . ASP A 1 85 ? -8.698 3.782 4.972 1.00 91.44 85 ASP A CA 1
ATOM 637 C C . ASP A 1 85 ? -8.101 4.800 3.987 1.00 91.44 85 ASP A C 1
ATOM 639 O O . ASP A 1 85 ? -7.700 4.426 2.883 1.00 91.44 85 ASP A O 1
ATOM 643 N N . ARG A 1 86 ? -7.919 6.064 4.400 1.00 92.69 86 ARG A N 1
ATOM 644 C CA . ARG A 1 86 ? -7.280 7.104 3.571 1.00 92.69 86 ARG A CA 1
ATOM 645 C C . ARG A 1 86 ? -5.833 6.758 3.205 1.00 92.69 86 ARG A C 1
ATOM 647 O O . ARG A 1 86 ? -5.434 6.923 2.045 1.00 92.69 86 ARG A O 1
ATOM 654 N N . ALA A 1 87 ? -5.054 6.247 4.155 1.00 92.38 87 ALA A N 1
ATOM 655 C CA . ALA A 1 87 ? -3.689 5.790 3.906 1.00 92.38 87 ALA A CA 1
ATOM 656 C C . ALA A 1 87 ? -3.662 4.601 2.925 1.00 92.38 87 ALA A C 1
ATOM 658 O O . ALA A 1 87 ? -2.862 4.578 1.983 1.00 92.38 87 ALA A O 1
ATOM 659 N N . TRP A 1 88 ? -4.596 3.656 3.059 1.00 94.12 88 TRP A N 1
ATOM 660 C CA . TRP A 1 88 ? -4.735 2.530 2.135 1.00 94.12 88 TRP A CA 1
ATOM 661 C C . TRP A 1 88 ? -5.143 2.967 0.728 1.00 94.12 88 TRP A C 1
ATOM 663 O O . TRP A 1 88 ? -4.544 2.512 -0.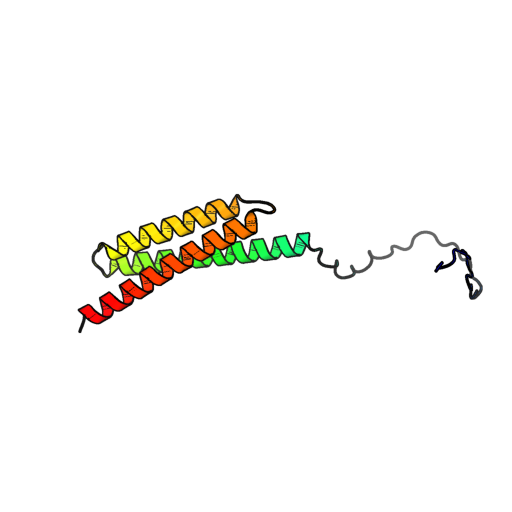249 1.00 94.12 88 TRP A O 1
ATOM 673 N N . GLN A 1 89 ? -6.096 3.894 0.599 1.00 93.94 89 GLN A N 1
ATOM 674 C CA . GLN A 1 89 ? -6.474 4.470 -0.694 1.00 93.94 89 GLN A CA 1
ATOM 675 C C . GLN A 1 89 ? -5.276 5.140 -1.375 1.00 93.94 89 GLN A C 1
ATOM 677 O O . GLN A 1 89 ? -5.080 4.977 -2.578 1.00 93.94 89 GLN A O 1
ATOM 682 N N . THR A 1 90 ? -4.430 5.832 -0.610 1.00 93.75 90 THR A N 1
ATOM 683 C CA . THR A 1 90 ? -3.202 6.454 -1.126 1.00 93.75 90 THR A CA 1
ATOM 684 C C . THR A 1 90 ? -2.214 5.404 -1.643 1.00 93.75 90 THR A C 1
ATOM 686 O O . THR A 1 90 ? -1.686 5.536 -2.750 1.00 93.75 90 THR A O 1
ATOM 689 N N . ALA A 1 91 ? -1.992 4.319 -0.893 1.00 93.38 91 ALA A N 1
ATOM 690 C CA . ALA A 1 91 ? -1.152 3.208 -1.342 1.00 93.38 91 ALA A CA 1
ATOM 691 C C . ALA A 1 91 ? -1.706 2.544 -2.616 1.00 93.38 91 ALA A C 1
ATOM 693 O O . ALA A 1 91 ? -0.953 2.276 -3.554 1.00 93.38 91 ALA A O 1
ATOM 694 N N . LYS A 1 92 ? -3.029 2.350 -2.693 1.00 94.38 92 LYS A N 1
ATOM 695 C CA . LYS A 1 92 ? -3.713 1.811 -3.874 1.00 94.38 92 LYS A CA 1
ATOM 696 C C . LYS A 1 92 ? -3.581 2.728 -5.094 1.00 94.38 92 LYS A C 1
ATOM 698 O O . LYS A 1 92 ? -3.324 2.238 -6.188 1.00 94.38 92 LYS A O 1
ATOM 703 N N . GLN A 1 93 ? -3.726 4.042 -4.930 1.00 93.38 93 GLN A N 1
ATOM 704 C CA . GLN A 1 93 ? -3.550 4.997 -6.029 1.00 93.38 93 GLN A CA 1
ATOM 705 C C . GLN A 1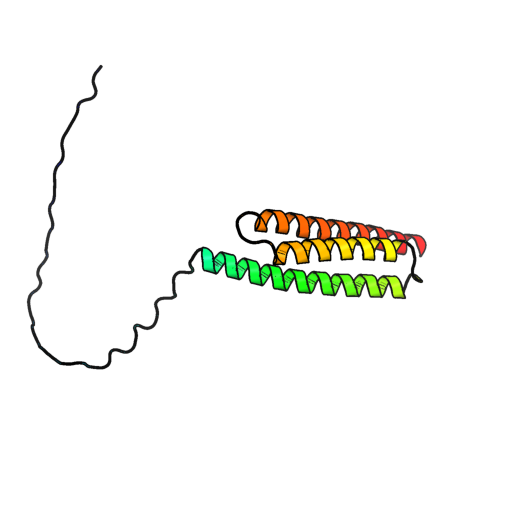 93 ? -2.113 4.996 -6.565 1.00 93.38 93 GLN A C 1
ATOM 707 O O . GLN A 1 93 ? -1.914 4.970 -7.779 1.00 93.38 93 GLN A O 1
ATOM 712 N N . ASN A 1 94 ? -1.111 4.967 -5.679 1.00 92.50 94 ASN A N 1
ATOM 713 C CA . ASN A 1 94 ? 0.292 4.854 -6.088 1.00 92.50 94 ASN A CA 1
ATOM 714 C C . ASN A 1 94 ? 0.563 3.541 -6.831 1.00 92.50 94 ASN A C 1
ATOM 716 O O . ASN A 1 94 ? 1.239 3.543 -7.859 1.00 92.50 94 ASN A O 1
ATOM 720 N N . TRP A 1 95 ? -0.033 2.444 -6.366 1.00 92.38 95 TRP A N 1
ATOM 721 C CA . TRP A 1 95 ? 0.024 1.151 -7.035 1.00 92.38 95 TRP A CA 1
ATOM 722 C C . TRP A 1 95 ? -0.601 1.172 -8.443 1.00 92.38 95 TRP A C 1
ATOM 724 O O . TRP A 1 95 ? 0.023 0.716 -9.400 1.00 92.38 95 TRP A O 1
ATOM 734 N N . GLU A 1 96 ? -1.791 1.754 -8.617 1.00 92.12 96 GLU A N 1
ATOM 735 C CA . GLU A 1 96 ? -2.403 1.887 -9.949 1.00 92.12 96 GLU A CA 1
ATOM 736 C C . GLU A 1 96 ? -1.566 2.775 -10.880 1.00 92.12 96 GLU A C 1
ATOM 738 O O . GLU A 1 96 ? -1.410 2.464 -12.063 1.00 92.12 96 GLU A O 1
ATOM 743 N N . LYS A 1 97 ? -0.948 3.834 -10.344 1.00 90.38 97 LYS A N 1
ATOM 744 C CA . LYS A 1 97 ? -0.004 4.667 -11.098 1.00 90.38 97 LYS A CA 1
ATOM 745 C C . LYS A 1 97 ? 1.242 3.881 -11.512 1.00 90.38 97 LYS A C 1
ATOM 747 O O . LYS A 1 97 ? 1.708 4.030 -12.641 1.00 90.38 97 LYS A O 1
ATOM 752 N N . LEU A 1 98 ? 1.769 3.026 -10.637 1.00 89.12 98 LEU A N 1
ATOM 753 C CA . LEU A 1 98 ? 2.910 2.166 -10.945 1.00 89.12 98 LEU A CA 1
ATOM 754 C C . LEU A 1 98 ? 2.600 1.191 -12.085 1.00 89.12 98 LEU A C 1
ATOM 756 O O . LEU A 1 98 ? 3.399 1.097 -13.012 1.00 89.12 98 LEU A O 1
ATOM 760 N N . LYS A 1 99 ? 1.433 0.535 -12.073 1.00 87.75 99 LYS A N 1
ATOM 761 C CA . LYS A 1 99 ? 1.006 -0.374 -13.157 1.00 87.75 99 LYS A CA 1
ATOM 762 C C . LYS A 1 99 ? 0.998 0.308 -14.526 1.00 87.75 99 LYS A C 1
ATOM 764 O O . LYS A 1 99 ? 1.347 -0.304 -15.532 1.00 87.75 99 LYS A O 1
ATOM 769 N N . GLN A 1 100 ? 0.609 1.581 -14.561 1.00 86.94 100 GLN A N 1
ATOM 770 C CA . GLN A 1 100 ? 0.584 2.390 -15.782 1.00 86.94 100 GLN A CA 1
ATOM 771 C C . GLN A 1 100 ? 1.959 2.967 -16.152 1.00 86.94 100 GLN A C 1
ATOM 773 O O . GLN A 1 100 ? 2.147 3.448 -17.268 1.00 86.94 100 GLN A O 1
ATOM 778 N N . THR A 1 101 ? 2.930 2.931 -15.236 1.00 85.88 101 THR A N 1
ATOM 779 C CA . THR A 1 101 ? 4.269 3.468 -15.466 1.00 85.88 101 THR A CA 1
ATOM 780 C C . THR A 1 101 ? 5.125 2.446 -16.210 1.00 85.88 101 THR A C 1
ATOM 782 O O . THR A 1 101 ? 5.207 1.276 -15.840 1.00 85.88 101 THR A O 1
ATOM 785 N N . VAL A 1 102 ? 5.799 2.902 -17.263 1.00 80.12 102 VAL A N 1
ATOM 786 C CA . VAL A 1 102 ? 6.727 2.101 -18.068 1.00 80.12 102 VAL A CA 1
ATOM 787 C C . VAL A 1 102 ? 8.076 2.801 -18.191 1.00 80.12 102 VAL A C 1
ATOM 789 O O . VAL A 1 102 ? 8.180 4.023 -18.054 1.00 80.12 102 VAL A O 1
ATOM 792 N N . GLY A 1 103 ? 9.118 2.017 -18.464 1.00 78.62 103 GLY A N 1
ATOM 793 C CA . GLY A 1 103 ? 10.461 2.532 -18.706 1.00 78.62 103 GLY A CA 1
ATOM 794 C C . GLY A 1 103 ? 11.130 3.101 -17.444 1.00 78.62 103 GLY A C 1
ATOM 795 O O . GLY A 1 103 ? 10.896 2.599 -16.342 1.00 78.6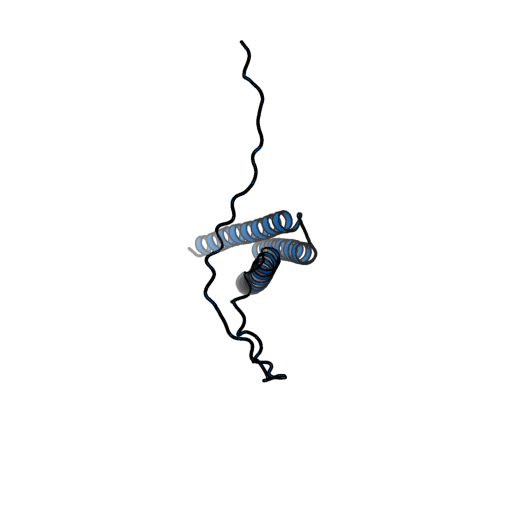2 103 GLY A O 1
ATOM 796 N N . PRO A 1 104 ? 11.974 4.140 -17.570 1.00 79.62 104 PRO A N 1
ATOM 797 C CA . PRO A 1 104 ? 12.900 4.563 -16.512 1.00 79.62 104 PRO A CA 1
ATOM 798 C C . PRO A 1 104 ? 12.208 5.075 -15.239 1.00 79.62 104 PRO A C 1
ATOM 800 O O . PRO A 1 104 ? 12.797 5.051 -14.162 1.00 79.62 104 PRO A O 1
ATOM 803 N N . ASN A 1 105 ? 10.943 5.491 -15.338 1.00 84.81 105 ASN A N 1
ATOM 804 C CA . ASN A 1 105 ? 10.175 6.015 -14.208 1.00 84.81 105 ASN A CA 1
ATOM 805 C C . ASN A 1 105 ? 9.571 4.914 -13.319 1.00 84.81 105 ASN A C 1
ATOM 807 O O . ASN A 1 105 ? 9.075 5.220 -12.233 1.00 84.81 105 ASN A O 1
ATOM 811 N N . TYR A 1 106 ? 9.600 3.647 -13.756 1.00 84.44 106 TYR A N 1
ATOM 812 C CA . TYR A 1 106 ? 9.007 2.528 -13.016 1.00 84.44 106 TYR A CA 1
ATOM 813 C C . TYR A 1 106 ? 9.618 2.390 -11.618 1.00 84.44 106 TYR A C 1
ATOM 815 O O . TYR A 1 106 ? 8.890 2.283 -10.634 1.00 84.44 106 TYR A O 1
ATOM 823 N N . GLN A 1 107 ? 10.946 2.486 -11.509 1.00 86.12 107 GLN A N 1
ATOM 824 C CA . GLN A 1 107 ? 11.638 2.355 -10.227 1.00 86.12 107 GLN A CA 1
ATOM 825 C C . GLN A 1 107 ? 11.245 3.468 -9.248 1.00 86.12 107 GLN A C 1
ATOM 827 O O . GLN A 1 107 ? 11.007 3.209 -8.072 1.00 86.12 107 GLN A O 1
ATOM 832 N N . THR A 1 108 ? 11.100 4.703 -9.731 1.00 89.06 108 THR A N 1
ATOM 833 C CA . THR A 1 108 ? 10.624 5.827 -8.916 1.00 89.06 108 THR A CA 1
ATOM 834 C C . THR A 1 108 ? 9.192 5.595 -8.438 1.00 89.06 108 THR A C 1
ATOM 836 O O . THR A 1 108 ? 8.908 5.726 -7.247 1.00 89.06 108 THR A O 1
ATOM 839 N N . ALA A 1 109 ? 8.285 5.196 -9.336 1.00 87.06 109 ALA A N 1
ATOM 840 C CA . ALA A 1 109 ? 6.901 4.878 -8.979 1.00 87.06 109 ALA A CA 1
ATOM 841 C C . ALA A 1 109 ? 6.809 3.704 -7.983 1.00 87.06 109 ALA A C 1
ATOM 843 O O . ALA A 1 109 ? 5.954 3.708 -7.091 1.00 87.06 109 ALA A O 1
ATOM 844 N N . ARG A 1 110 ? 7.724 2.731 -8.084 1.00 90.44 110 ARG A N 1
ATOM 845 C CA . ARG A 1 110 ? 7.843 1.618 -7.141 1.00 90.44 110 ARG A CA 1
ATOM 846 C C . ARG A 1 110 ? 8.204 2.126 -5.751 1.00 90.44 110 ARG A C 1
ATOM 848 O O . ARG A 1 110 ? 7.472 1.836 -4.809 1.00 90.44 110 ARG A O 1
ATOM 855 N N . THR A 1 111 ? 9.237 2.957 -5.634 1.00 90.62 111 THR A N 1
ATOM 856 C CA . THR A 1 111 ? 9.632 3.577 -4.359 1.00 90.62 111 THR A CA 1
ATOM 857 C C . THR A 1 111 ? 8.486 4.367 -3.723 1.00 90.62 111 THR A C 1
ATOM 859 O O . THR A 1 111 ? 8.251 4.248 -2.523 1.00 90.62 111 THR A O 1
ATOM 862 N N . HIS A 1 112 ? 7.721 5.135 -4.507 1.00 91.12 112 HIS A N 1
ATOM 863 C CA . HIS A 1 112 ? 6.550 5.856 -3.987 1.00 91.12 112 HIS A CA 1
ATOM 864 C C . HIS A 1 112 ? 5.458 4.916 -3.460 1.00 91.12 112 HIS A C 1
ATOM 866 O O . HIS A 1 112 ? 4.849 5.192 -2.427 1.00 91.12 112 HIS A O 1
ATOM 872 N N . THR A 1 113 ? 5.225 3.798 -4.148 1.00 90.88 113 THR A N 1
ATOM 873 C CA . THR A 1 113 ? 4.254 2.783 -3.719 1.00 90.88 113 THR A CA 1
ATOM 874 C C . THR A 1 113 ? 4.690 2.116 -2.414 1.00 90.88 113 THR A C 1
ATOM 876 O O . THR A 1 113 ? 3.882 1.978 -1.495 1.00 90.88 113 THR A O 1
ATOM 879 N N . GLU A 1 114 ? 5.969 1.750 -2.299 1.00 92.44 114 GLU A N 1
ATOM 880 C CA . GLU A 1 114 ? 6.530 1.161 -1.079 1.00 92.44 114 GLU A CA 1
ATOM 881 C C . GLU A 1 114 ? 6.477 2.144 0.100 1.00 92.44 114 GLU A C 1
ATOM 883 O O . GLU A 1 114 ? 6.056 1.760 1.191 1.00 92.44 114 GLU A O 1
ATOM 888 N N . ALA A 1 115 ? 6.805 3.421 -0.124 1.00 92.69 115 ALA A N 1
ATOM 889 C CA . ALA A 1 115 ? 6.721 4.460 0.901 1.00 92.69 115 ALA A CA 1
ATOM 890 C C . ALA A 1 115 ? 5.286 4.664 1.419 1.00 92.69 115 ALA A C 1
ATOM 892 O O . ALA A 1 115 ? 5.080 4.805 2.623 1.00 92.69 115 ALA A O 1
ATOM 893 N N . ALA A 1 116 ? 4.285 4.635 0.533 1.00 92.62 116 ALA A N 1
ATOM 894 C CA . ALA A 1 116 ? 2.882 4.748 0.931 1.00 92.62 116 ALA A CA 1
ATOM 895 C C . ALA A 1 116 ? 2.405 3.535 1.749 1.00 92.62 116 ALA A C 1
ATOM 897 O O . ALA A 1 116 ? 1.666 3.697 2.720 1.00 92.62 116 ALA A O 1
ATOM 898 N N . LEU A 1 117 ? 2.852 2.324 1.401 1.00 92.38 117 LEU A N 1
ATOM 899 C CA . LEU A 1 117 ? 2.577 1.136 2.210 1.00 92.38 117 LEU A CA 1
ATOM 900 C C . LEU A 1 117 ? 3.273 1.169 3.576 1.00 92.38 117 LEU A C 1
ATOM 902 O O . LEU A 1 117 ? 2.696 0.696 4.555 1.00 92.38 117 LEU A O 1
ATOM 906 N N . ASP A 1 118 ? 4.500 1.685 3.653 1.00 93.31 118 ASP A N 1
ATOM 907 C CA . ASP A 1 118 ? 5.208 1.828 4.930 1.00 93.31 118 ASP A CA 1
ATOM 908 C C . ASP A 1 118 ? 4.502 2.841 5.839 1.00 93.31 118 ASP A C 1
ATOM 910 O O . ASP A 1 118 ? 4.308 2.573 7.023 1.00 93.31 118 ASP A O 1
ATOM 914 N N . ALA A 1 119 ? 4.030 3.960 5.280 1.00 91.56 119 ALA A N 1
ATOM 915 C CA . ALA A 1 119 ? 3.224 4.936 6.010 1.00 91.56 119 ALA A CA 1
ATOM 916 C C . ALA A 1 119 ? 1.936 4.308 6.571 1.00 91.56 119 ALA A C 1
ATOM 918 O O . ALA A 1 119 ? 1.690 4.404 7.773 1.00 91.56 119 ALA A O 1
ATOM 919 N N . LEU A 1 120 ? 1.184 3.572 5.738 1.00 93.12 120 LEU A N 1
ATOM 920 C CA . LEU A 1 120 ? 0.000 2.822 6.177 1.00 93.12 120 LEU A CA 1
ATOM 921 C C . LEU A 1 120 ? 0.330 1.866 7.331 1.00 93.12 120 LEU A C 1
ATOM 923 O O . LEU A 1 120 ? -0.404 1.786 8.316 1.00 93.12 120 LEU A O 1
ATOM 927 N N . ARG A 1 121 ? 1.453 1.148 7.228 1.00 92.94 121 ARG A N 1
ATOM 928 C CA . ARG A 1 121 ? 1.897 0.228 8.273 1.00 92.94 121 ARG A CA 1
ATOM 929 C C . ARG A 1 121 ? 2.189 0.948 9.587 1.00 92.94 121 ARG A C 1
ATOM 931 O O . ARG A 1 121 ? 1.785 0.460 10.639 1.00 92.94 121 ARG A O 1
ATOM 938 N N . ARG A 1 122 ? 2.890 2.080 9.540 1.00 90.50 122 ARG A N 1
ATOM 939 C CA . ARG A 1 122 ? 3.222 2.861 10.739 1.00 90.50 122 ARG A CA 1
ATOM 940 C C . ARG A 1 122 ? 1.990 3.450 11.407 1.00 90.50 122 ARG A C 1
ATOM 942 O O . ARG A 1 122 ? 1.954 3.508 12.633 1.00 90.50 122 ARG A O 1
ATOM 949 N N . GLU A 1 123 ? 1.009 3.899 10.629 1.00 90.31 123 GLU A N 1
ATOM 950 C CA . GLU A 1 123 ? -0.275 4.343 11.180 1.00 90.31 123 GLU A CA 1
ATOM 951 C C . GLU A 1 123 ? -0.981 3.184 11.885 1.00 90.31 123 GLU A C 1
ATOM 953 O O . GLU A 1 123 ? -1.377 3.323 13.037 1.00 90.31 123 GLU A O 1
ATOM 958 N N . TRP A 1 124 ? -1.031 2.006 11.257 1.00 89.00 124 TRP A N 1
ATOM 959 C CA . TRP A 1 124 ? -1.635 0.821 11.867 1.00 89.00 124 TRP A CA 1
ATOM 960 C C . TRP A 1 124 ? -0.956 0.418 13.178 1.00 89.00 124 TRP A C 1
ATOM 962 O O . TRP A 1 124 ? -1.630 0.128 14.161 1.00 89.00 124 TRP A O 1
ATOM 972 N N . GLU A 1 125 ? 0.379 0.392 13.213 1.00 88.19 125 GLU A N 1
ATOM 973 C CA . GLU A 1 125 ? 1.136 0.048 14.422 1.00 88.19 125 GLU A CA 1
ATOM 974 C C . GLU A 1 125 ? 0.887 1.044 15.566 1.00 88.19 125 GLU A C 1
ATOM 976 O O . GLU A 1 125 ? 0.874 0.641 16.729 1.00 88.19 125 GLU A O 1
ATOM 981 N N . GLN A 1 126 ? 0.665 2.325 15.252 1.00 86.12 126 GLN A N 1
ATOM 982 C CA . GLN A 1 126 ? 0.276 3.331 16.243 1.00 86.12 126 GLN A CA 1
ATOM 983 C C . GLN A 1 126 ? -1.149 3.096 16.743 1.00 86.12 126 GLN A C 1
ATOM 985 O O . GLN A 1 126 ? -1.350 3.027 17.951 1.00 86.12 126 GLN A O 1
ATOM 990 N N . THR A 1 127 ? -2.109 2.888 15.838 1.00 82.81 127 THR A N 1
ATOM 991 C CA . THR A 1 127 ? -3.500 2.591 16.209 1.00 82.81 127 THR A CA 1
ATOM 992 C C . THR A 1 127 ? -3.598 1.340 17.083 1.00 82.81 127 THR A C 1
ATOM 994 O O . THR A 1 127 ? -4.200 1.389 18.151 1.00 82.81 127 THR A O 1
ATOM 997 N N . ALA A 1 128 ? -2.938 0.248 16.691 1.00 78.12 128 ALA A N 1
ATOM 998 C CA . ALA A 1 128 ? -2.969 -1.010 17.433 1.00 78.12 128 ALA A CA 1
ATOM 999 C C . ALA A 1 128 ? -2.359 -0.887 18.843 1.00 78.12 128 ALA A C 1
ATOM 1001 O O . ALA A 1 128 ? -2.799 -1.561 19.777 1.00 78.12 128 ALA A O 1
ATOM 1002 N N . ARG A 1 129 ? -1.343 -0.027 19.020 1.00 75.62 129 ARG A N 1
ATOM 1003 C CA . ARG A 1 129 ? -0.788 0.277 20.350 1.00 75.62 129 ARG A CA 1
ATOM 1004 C C . ARG A 1 129 ? -1.780 1.062 21.202 1.00 75.62 129 ARG A C 1
ATOM 1006 O O . ARG A 1 129 ? -2.026 0.656 22.333 1.00 75.62 129 ARG A O 1
ATOM 1013 N N . SER A 1 130 ? -2.393 2.105 20.642 1.00 70.75 130 SER A N 1
ATOM 1014 C CA . SER A 1 130 ? -3.395 2.915 21.342 1.00 70.75 130 SER A CA 1
ATOM 1015 C C . SER A 1 130 ? -4.611 2.097 21.793 1.00 70.75 130 SER A C 1
ATOM 1017 O O . SER A 1 130 ? -5.059 2.273 22.919 1.00 70.75 130 SER A O 1
ATOM 1019 N N . GLU A 1 131 ? -5.090 1.146 20.983 1.00 64.75 131 GLU A N 1
ATOM 1020 C CA . GLU A 1 131 ? -6.178 0.232 21.383 1.00 64.75 131 GLU A CA 1
ATOM 1021 C C . GLU A 1 131 ? -5.793 -0.678 22.565 1.00 64.75 131 GLU A C 1
ATOM 1023 O O . GLU A 1 131 ? -6.630 -1.018 23.402 1.00 64.75 131 GLU A O 1
ATOM 1028 N N . THR A 1 132 ? -4.519 -1.077 22.653 1.00 61.78 132 THR A N 1
ATOM 1029 C CA . THR A 1 132 ? -4.026 -1.961 23.723 1.00 61.78 132 THR A CA 1
ATOM 1030 C C . THR A 1 132 ? -3.842 -1.213 25.049 1.00 61.78 132 THR A C 1
ATOM 1032 O O . THR A 1 132 ? -4.003 -1.809 26.113 1.00 61.78 132 THR A O 1
ATOM 1035 N N . GLU A 1 133 ? -3.494 0.075 24.999 1.00 60.16 133 GLU A N 1
ATOM 1036 C CA . GLU A 1 133 ? -3.306 0.918 26.189 1.00 60.16 133 GLU A CA 1
ATOM 1037 C C . GLU A 1 133 ? -4.627 1.422 26.786 1.00 60.16 133 GLU A C 1
ATOM 1039 O O . GLU A 1 133 ? -4.708 1.548 28.003 1.00 60.16 133 GLU A O 1
ATOM 1044 N N . ASP A 1 134 ? -5.666 1.639 25.973 1.00 54.59 134 ASP A N 1
ATOM 1045 C CA . ASP A 1 134 ? -6.994 2.077 26.445 1.00 54.59 134 ASP A CA 1
ATOM 1046 C C . ASP A 1 134 ? -7.773 0.962 27.178 1.00 54.59 134 ASP A C 1
ATOM 1048 O O . ASP A 1 134 ? -8.617 1.222 28.031 1.00 54.59 134 ASP A O 1
ATOM 1052 N N . SER A 1 135 ? -7.446 -0.306 26.906 1.00 53.56 135 SER A N 1
ATOM 1053 C CA . SER A 1 135 ? -8.114 -1.479 27.498 1.00 53.56 135 SER A CA 1
ATOM 1054 C C . SER A 1 135 ? -7.533 -1.943 28.849 1.00 53.56 135 SER A C 1
ATOM 1056 O O . SER A 1 135 ? -7.837 -3.060 29.283 1.00 53.56 135 SER A O 1
ATOM 1058 N N . ARG A 1 136 ? -6.660 -1.160 29.497 1.00 47.59 136 ARG A N 1
ATOM 1059 C CA . ARG A 1 136 ? -5.905 -1.567 30.696 1.00 47.59 136 ARG A CA 1
ATOM 1060 C C . ARG A 1 136 ? -6.201 -0.694 31.909 1.00 47.59 136 ARG A C 1
ATOM 1062 O O . ARG A 1 136 ? -6.280 -1.284 33.010 1.00 47.59 136 ARG A O 1
#

pLDDT: mean 73.04, std 19.21, range [36.72, 94.38]

Solvent-accessible surface area (backbone atoms only — not comparable to full-atom values): 8429 Å² total; per-residue (Å²): 137,87,85,85,82,88,84,90,80,84,89,82,88,81,86,83,87,80,79,86,81,93,77,91,76,84,90,74,88,72,71,76,75,78,71,69,79,73,75,81,45,72,70,58,50,54,50,50,55,46,56,51,49,52,54,52,50,54,51,51,55,54,52,51,49,54,52,47,53,54,45,30,72,70,53,78,62,39,73,66,42,57,48,51,49,53,34,46,52,51,22,50,52,34,42,56,52,30,75,74,42,67,72,88,56,31,64,58,35,46,52,53,23,54,52,31,46,50,50,37,49,53,52,49,56,50,51,58,48,53,60,60,62,74,75,110